Protein AF-A0A1A8DJJ2-F1 (afdb_monomer_lite)

Foldseek 3Di:
DCDPDPLLVVLVVLVVLLVVLVVLLVVVVVLQVQLVVLLVVLVVVVVVCVPPDDDDPVSVVSVVSVDDDDLVSLLVNLQSLVSNLVSLVSCQVVDVVVHSVVVNVVSVVSVVVSQVVVVHCPSSVVRDDDPDDDD

Organism: Nothobranchius kadleci (NCBI:txid1051664)

Radius of gyration: 20.2 Å; chains: 1; bounding box: 40×31×72 Å

InterPro domains:
  IPR039801 Epidermal growth factor receptor kinase substrate 8-like [PTHR12287] (9-134)
  IPR055093 EPS8, spectrin-like domain [PF22975] (13-134)

Sequence (135 aa):
NGGPDISFLRAEREVAILNHCFDDIEGFMAKLQETANATMTLNQRKKKKKKSKKQSAEDDLLAEKARPPPEEEFVDIFQKFKYCFCLLARLKSAITSPSSEELVHHVFKALDIMVKTTSGPALAASVSSPAMTNS

Structure (mmCIF, N/CA/C/O backbone):
data_AF-A0A1A8DJJ2-F1
#
_entry.id   AF-A0A1A8DJJ2-F1
#
loop_
_atom_site.group_PDB
_atom_site.id
_atom_site.type_symbol
_atom_site.label_atom_id
_atom_site.label_alt_id
_atom_site.label_comp_id
_atom_site.label_asym_id
_atom_site.label_entity_id
_atom_site.label_seq_id
_atom_site.pdbx_PDB_ins_code
_atom_site.Cartn_x
_atom_site.Cartn_y
_atom_site.Cartn_z
_atom_site.occupancy
_atom_site.B_iso_or_equiv
_atom_site.auth_seq_id
_atom_site.auth_comp_id
_atom_site.auth_asym_id
_atom_site.auth_atom_id
_atom_site.pdbx_PDB_model_num
ATOM 1 N N . ASN A 1 1 ? 21.974 12.902 -33.378 1.00 42.91 1 ASN A N 1
ATOM 2 C CA . ASN A 1 1 ? 20.579 12.494 -33.102 1.00 42.91 1 ASN A CA 1
ATOM 3 C C . ASN A 1 1 ? 20.546 11.566 -31.903 1.00 42.91 1 ASN A C 1
ATOM 5 O O . ASN A 1 1 ? 20.584 10.360 -32.080 1.00 42.91 1 ASN A O 1
ATOM 9 N N . GLY A 1 2 ? 20.564 12.129 -30.696 1.00 56.00 2 GLY A N 1
ATOM 10 C CA . GLY A 1 2 ? 20.553 11.381 -29.435 1.00 56.00 2 GLY A CA 1
ATOM 11 C C . GLY A 1 2 ? 19.383 11.845 -28.583 1.00 56.00 2 GLY A C 1
ATOM 12 O O . GLY A 1 2 ? 19.584 12.551 -27.603 1.00 56.00 2 GLY A O 1
ATOM 13 N N . GLY A 1 3 ? 18.160 11.540 -29.023 1.00 59.59 3 GLY A N 1
ATOM 14 C CA . GLY A 1 3 ? 17.003 11.661 -28.138 1.00 59.59 3 GLY A CA 1
ATOM 15 C C . GLY A 1 3 ? 17.132 10.637 -27.005 1.00 59.59 3 GLY A C 1
ATOM 16 O O . GLY A 1 3 ? 17.751 9.592 -27.228 1.00 59.59 3 GLY A O 1
ATOM 17 N N . PRO A 1 4 ? 16.600 10.917 -25.805 1.00 62.88 4 PRO A N 1
ATOM 18 C CA . PRO A 1 4 ? 16.592 9.935 -24.729 1.00 62.88 4 PRO A CA 1
ATOM 19 C C . PRO A 1 4 ? 15.923 8.645 -25.218 1.00 62.88 4 PRO A C 1
ATOM 21 O O . PRO A 1 4 ? 14.891 8.690 -25.894 1.00 62.88 4 PRO A O 1
ATOM 24 N N . ASP A 1 5 ? 16.541 7.504 -24.910 1.00 80.56 5 ASP A N 1
ATOM 25 C CA . ASP A 1 5 ? 15.982 6.189 -25.213 1.00 80.56 5 ASP A CA 1
ATOM 26 C C . ASP A 1 5 ? 14.567 6.123 -24.617 1.00 80.56 5 ASP A C 1
ATOM 28 O O . ASP A 1 5 ? 14.366 6.387 -23.431 1.00 80.56 5 ASP A O 1
ATOM 32 N N . ILE A 1 6 ? 13.568 5.800 -25.439 1.00 80.50 6 ILE A N 1
ATOM 33 C CA . ILE A 1 6 ? 12.165 5.687 -25.013 1.00 80.50 6 ILE A CA 1
ATOM 34 C C . ILE A 1 6 ? 12.033 4.735 -23.812 1.00 80.50 6 ILE A C 1
ATOM 36 O O . ILE A 1 6 ? 11.182 4.937 -22.945 1.00 80.50 6 ILE A O 1
ATOM 40 N N . SER A 1 7 ? 12.910 3.732 -23.727 1.00 81.75 7 SER A N 1
ATOM 41 C CA . SER A 1 7 ? 12.999 2.793 -22.608 1.00 81.75 7 SER A CA 1
ATOM 42 C C . SER A 1 7 ? 13.436 3.477 -21.311 1.00 81.75 7 SER A C 1
ATOM 44 O O . SER A 1 7 ? 12.888 3.181 -20.251 1.00 81.75 7 SER A O 1
ATOM 46 N N . PHE A 1 8 ? 14.370 4.427 -21.396 1.00 84.19 8 PHE A N 1
ATOM 47 C CA . PHE A 1 8 ? 14.837 5.220 -20.260 1.00 84.19 8 PHE A CA 1
ATOM 48 C C . PHE A 1 8 ? 13.736 6.157 -19.750 1.00 84.19 8 PHE A C 1
ATOM 50 O O . PHE A 1 8 ? 13.399 6.107 -18.571 1.00 84.19 8 PHE A O 1
ATOM 57 N N . LEU A 1 9 ? 13.075 6.904 -20.644 1.00 88.06 9 LEU A N 1
ATOM 58 C CA . LEU A 1 9 ? 11.946 7.772 -20.268 1.00 88.06 9 LEU A CA 1
ATOM 59 C C . LEU A 1 9 ? 10.787 6.987 -19.636 1.00 88.06 9 LEU A C 1
ATOM 61 O O . LEU A 1 9 ? 10.086 7.475 -18.746 1.00 88.06 9 LEU A O 1
ATOM 65 N N . ARG A 1 10 ? 10.557 5.758 -20.111 1.00 91.25 10 ARG A N 1
ATOM 66 C CA . ARG A 1 10 ? 9.569 4.852 -19.527 1.00 91.25 10 ARG A CA 1
ATOM 67 C C . ARG A 1 10 ? 9.983 4.421 -18.120 1.00 91.25 10 ARG A C 1
ATOM 69 O O . ARG A 1 10 ? 9.146 4.488 -17.225 1.00 91.25 10 ARG A O 1
ATOM 76 N N . ALA A 1 11 ? 11.239 4.025 -17.923 1.00 93.56 11 ALA A N 1
ATOM 77 C CA . ALA A 1 11 ? 11.753 3.641 -16.613 1.00 93.56 11 ALA A CA 1
ATOM 78 C C . ALA A 1 11 ? 11.674 4.802 -15.607 1.00 93.56 11 ALA A C 1
ATOM 80 O O . ALA A 1 11 ? 11.175 4.603 -14.504 1.00 93.56 11 ALA A O 1
ATOM 81 N N . GLU A 1 12 ? 12.055 6.022 -15.997 1.00 94.50 12 GLU A N 1
ATOM 82 C CA . GLU A 1 12 ? 11.931 7.213 -15.140 1.00 94.50 12 GLU A CA 1
ATOM 83 C C . GLU A 1 12 ? 10.482 7.458 -14.700 1.00 94.50 12 GLU A C 1
ATOM 85 O O . GLU A 1 12 ? 10.211 7.690 -13.520 1.00 94.50 12 GLU A O 1
ATOM 90 N N . ARG A 1 13 ? 9.524 7.340 -15.629 1.00 95.50 13 ARG A N 1
ATOM 91 C CA . ARG A 1 13 ? 8.096 7.453 -15.306 1.00 95.50 13 ARG A CA 1
ATOM 92 C C . ARG A 1 13 ? 7.652 6.375 -14.320 1.00 95.50 13 ARG A C 1
ATOM 94 O O . ARG A 1 13 ? 6.907 6.664 -13.391 1.00 95.50 13 ARG A O 1
ATOM 101 N N . GLU A 1 14 ? 8.067 5.133 -14.533 1.00 95.88 14 GLU A N 1
ATOM 102 C CA . GLU A 1 14 ? 7.717 4.021 -13.648 1.00 95.88 14 GLU A CA 1
ATOM 103 C C . GLU A 1 14 ? 8.304 4.182 -12.247 1.00 95.88 14 GLU A C 1
ATOM 105 O O . GLU A 1 14 ? 7.616 3.874 -11.277 1.00 95.88 14 GLU A O 1
ATOM 110 N N . VAL A 1 15 ? 9.523 4.714 -12.129 1.00 96.56 15 VAL A N 1
ATOM 111 C CA . VAL A 1 15 ? 10.132 5.064 -10.839 1.00 96.56 15 VAL A CA 1
ATOM 112 C C . VAL A 1 15 ? 9.317 6.146 -10.133 1.00 96.56 15 VAL A C 1
ATOM 114 O O . VAL A 1 15 ? 9.023 6.005 -8.949 1.00 96.56 15 VAL A O 1
ATOM 117 N N . ALA A 1 16 ? 8.891 7.192 -10.847 1.00 96.88 16 ALA A N 1
ATOM 118 C CA . ALA A 1 16 ? 8.055 8.241 -10.263 1.00 96.88 16 ALA A CA 1
ATOM 119 C C . ALA A 1 16 ? 6.719 7.688 -9.734 1.00 96.88 16 ALA A C 1
ATOM 121 O O . ALA A 1 16 ? 6.297 8.026 -8.630 1.00 96.88 16 ALA A O 1
ATOM 122 N N . ILE A 1 17 ? 6.080 6.791 -10.491 1.00 97.00 17 ILE A N 1
ATOM 123 C CA . ILE A 1 17 ? 4.839 6.125 -10.073 1.00 97.00 17 ILE A CA 1
ATOM 124 C C . ILE A 1 17 ? 5.083 5.209 -8.866 1.00 97.00 17 ILE A C 1
ATOM 126 O O . ILE A 1 17 ? 4.273 5.195 -7.941 1.00 97.00 17 ILE A O 1
ATOM 130 N N . LEU A 1 18 ? 6.181 4.447 -8.867 1.00 97.12 18 LEU A N 1
ATOM 131 C CA . LEU A 1 18 ? 6.544 3.557 -7.766 1.00 97.12 18 LEU A CA 1
ATOM 132 C C . LEU A 1 18 ? 6.737 4.342 -6.464 1.00 97.12 18 LEU A C 1
ATOM 134 O O . LEU A 1 18 ? 6.174 3.958 -5.443 1.00 97.12 18 LEU A O 1
ATOM 138 N N . ASN A 1 19 ? 7.472 5.454 -6.518 1.00 97.31 19 ASN A N 1
ATOM 139 C CA . ASN A 1 19 ? 7.698 6.312 -5.356 1.00 97.31 19 ASN A CA 1
ATOM 140 C C . ASN A 1 19 ? 6.387 6.894 -4.824 1.00 97.31 19 ASN A C 1
ATOM 142 O O . ASN A 1 19 ? 6.141 6.823 -3.628 1.00 97.31 19 ASN A O 1
ATOM 146 N N . HIS A 1 20 ? 5.496 7.358 -5.704 1.00 98.12 20 HIS A N 1
ATOM 147 C CA . HIS A 1 20 ? 4.185 7.837 -5.271 1.00 98.12 20 HIS A CA 1
ATOM 148 C C . HIS A 1 20 ? 3.353 6.734 -4.590 1.00 98.12 20 HIS A C 1
ATOM 150 O O . HIS A 1 20 ? 2.701 6.984 -3.581 1.00 98.12 20 HIS A O 1
ATOM 156 N N . CYS A 1 21 ? 3.419 5.492 -5.085 1.00 97.75 21 CYS A N 1
ATOM 157 C CA . CYS A 1 21 ? 2.767 4.366 -4.413 1.00 97.75 21 CYS A CA 1
ATOM 158 C C . CYS A 1 21 ? 3.374 4.091 -3.027 1.00 97.75 21 CYS A C 1
ATOM 160 O O . CYS A 1 21 ? 2.641 3.700 -2.121 1.00 97.75 21 CYS A O 1
ATOM 162 N N . PHE A 1 22 ? 4.688 4.271 -2.851 1.00 98.06 22 PHE A N 1
ATOM 163 C CA . PHE A 1 22 ? 5.322 4.173 -1.534 1.00 98.06 22 PHE A CA 1
ATOM 164 C C . PHE A 1 22 ? 4.852 5.283 -0.597 1.00 98.06 22 PHE A C 1
ATOM 166 O O . PHE A 1 22 ? 4.459 4.966 0.522 1.00 98.06 22 PHE A O 1
ATOM 173 N N . ASP A 1 23 ? 4.790 6.529 -1.067 1.00 98.38 23 ASP A N 1
ATOM 174 C CA . ASP A 1 23 ? 4.286 7.658 -0.278 1.00 98.38 23 ASP A CA 1
ATOM 175 C C . ASP A 1 23 ? 2.842 7.414 0.199 1.00 98.38 23 ASP A C 1
ATOM 177 O O . ASP A 1 23 ? 2.528 7.622 1.373 1.00 98.38 23 ASP A O 1
ATOM 181 N N . ASP A 1 24 ? 1.969 6.906 -0.681 1.00 98.00 24 ASP A N 1
ATOM 182 C CA . ASP A 1 24 ? 0.582 6.560 -0.342 1.00 98.00 24 ASP A CA 1
ATOM 183 C C . ASP A 1 24 ? 0.513 5.458 0.733 1.00 98.00 24 ASP A C 1
ATOM 185 O O . ASP A 1 24 ? -0.244 5.563 1.705 1.00 98.00 24 ASP A O 1
ATOM 189 N N . ILE A 1 25 ? 1.317 4.397 0.580 1.00 97.81 25 ILE A N 1
ATOM 190 C CA . ILE A 1 25 ? 1.397 3.287 1.542 1.00 97.81 25 ILE A CA 1
ATOM 191 C C . ILE A 1 25 ? 1.893 3.791 2.901 1.00 97.81 25 ILE A C 1
ATOM 193 O O . ILE A 1 25 ? 1.269 3.509 3.927 1.00 97.81 25 ILE A O 1
ATOM 197 N N . GLU A 1 26 ? 2.993 4.542 2.926 1.00 97.56 26 GLU A N 1
ATOM 198 C CA . GLU A 1 26 ? 3.580 5.077 4.156 1.00 97.56 26 GLU A CA 1
ATOM 199 C C . GLU A 1 26 ? 2.629 6.051 4.856 1.00 97.56 26 GLU A C 1
ATOM 201 O O . GLU A 1 26 ? 2.423 5.950 6.070 1.00 97.56 26 GLU A O 1
ATOM 206 N N . GLY A 1 27 ? 1.980 6.938 4.096 1.00 97.38 27 GLY A N 1
ATOM 207 C CA . GLY A 1 27 ? 0.988 7.876 4.612 1.00 97.38 27 GLY A CA 1
ATOM 208 C C . GLY A 1 27 ? -0.200 7.168 5.262 1.00 97.38 27 GLY A C 1
ATOM 209 O O . GLY A 1 27 ? -0.608 7.516 6.376 1.00 97.38 27 GLY A O 1
ATOM 210 N N . PHE A 1 28 ? -0.723 6.119 4.623 1.00 97.50 28 PHE A N 1
ATOM 211 C CA . PHE A 1 28 ? -1.810 5.332 5.200 1.00 97.50 28 PHE A CA 1
ATOM 212 C C . PHE A 1 28 ? -1.376 4.565 6.455 1.00 97.50 28 PHE A C 1
ATOM 214 O O . PHE A 1 28 ? -2.095 4.547 7.458 1.00 97.50 28 PHE A O 1
ATOM 221 N N . MET A 1 29 ? -0.181 3.971 6.452 1.00 96.06 29 MET A N 1
ATOM 222 C CA . MET A 1 29 ? 0.353 3.283 7.631 1.00 96.06 29 MET A CA 1
ATOM 223 C C . MET A 1 29 ? 0.571 4.240 8.812 1.00 96.06 29 MET A C 1
ATOM 225 O O . MET A 1 29 ? 0.263 3.889 9.954 1.00 96.06 29 MET A O 1
ATOM 229 N N . ALA A 1 30 ? 1.033 5.466 8.556 1.00 96.25 30 ALA A N 1
ATOM 230 C CA . ALA A 1 30 ? 1.153 6.498 9.582 1.00 96.25 30 ALA A CA 1
ATOM 231 C C . ALA A 1 30 ? -0.219 6.871 10.173 1.00 96.25 30 ALA A C 1
ATOM 233 O O . ALA A 1 30 ? -0.370 6.923 11.398 1.00 96.25 30 ALA A O 1
ATOM 234 N N . LYS A 1 31 ? -1.240 7.042 9.321 1.00 95.38 31 LYS A N 1
ATOM 235 C CA . LYS A 1 31 ? -2.631 7.280 9.743 1.00 95.38 31 LYS A CA 1
ATOM 236 C C . LYS A 1 31 ? -3.157 6.144 10.626 1.00 95.38 31 LYS A C 1
ATOM 238 O O . LYS A 1 31 ? 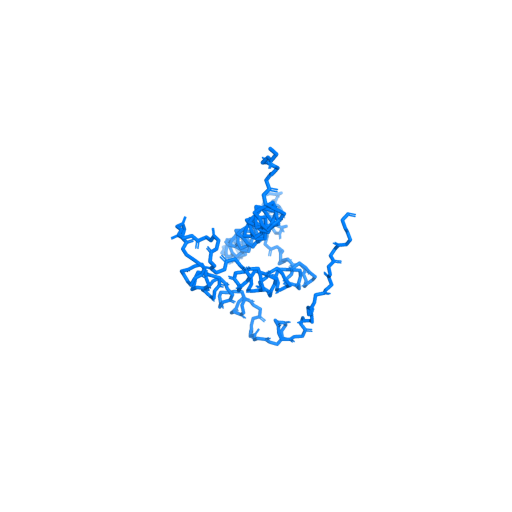-3.720 6.409 11.687 1.00 95.38 31 LYS A O 1
ATOM 243 N N . LEU A 1 32 ? -2.919 4.883 10.253 1.00 95.25 32 LEU A N 1
ATOM 244 C CA . LEU A 1 32 ? -3.300 3.724 11.071 1.00 95.25 32 LEU A CA 1
ATOM 245 C C . LEU A 1 32 ? -2.655 3.748 12.458 1.00 95.25 32 LEU A C 1
ATOM 247 O O . LEU A 1 32 ? -3.322 3.475 13.461 1.00 95.25 32 LEU A O 1
ATOM 251 N N . GLN A 1 33 ? -1.368 4.090 12.527 1.00 94.62 33 GLN A N 1
ATOM 252 C CA . GLN A 1 33 ? -0.657 4.187 13.795 1.00 94.62 33 GLN A CA 1
ATOM 253 C C . GLN A 1 33 ? -1.230 5.305 14.680 1.00 94.62 33 GLN A C 1
ATOM 255 O O . GLN A 1 33 ? -1.393 5.104 15.889 1.00 94.62 33 GLN A O 1
ATOM 260 N N . GLU A 1 34 ? -1.584 6.459 14.102 1.00 94.69 34 GLU A N 1
ATOM 261 C CA . GLU A 1 34 ? -2.260 7.540 14.831 1.00 94.69 34 GLU A CA 1
ATOM 262 C C . GLU A 1 34 ? -3.617 7.075 15.378 1.00 94.69 34 GLU A C 1
ATOM 264 O O . GLU A 1 34 ? -3.895 7.248 16.570 1.00 94.69 34 GLU A O 1
ATOM 269 N N . THR A 1 35 ? -4.427 6.407 14.554 1.00 94.19 35 THR A N 1
ATOM 270 C CA . THR A 1 35 ? -5.729 5.866 14.961 1.00 94.19 35 THR A CA 1
ATOM 271 C C . THR A 1 35 ? -5.613 4.840 16.089 1.00 94.19 35 THR A C 1
ATOM 273 O O . THR A 1 35 ? -6.387 4.882 17.056 1.00 94.19 35 THR A O 1
ATOM 276 N N . ALA A 1 36 ? -4.627 3.942 16.028 1.00 92.69 36 ALA A N 1
ATOM 277 C CA . ALA A 1 36 ? -4.370 2.965 17.084 1.00 92.69 36 ALA A CA 1
ATOM 278 C C . ALA A 1 36 ? -3.997 3.652 18.412 1.00 92.69 36 ALA A C 1
ATOM 280 O O . ALA A 1 36 ? -4.550 3.327 19.471 1.00 92.69 36 ALA A O 1
ATOM 281 N N . ASN A 1 37 ? -3.124 4.661 18.355 1.00 93.44 37 ASN A N 1
ATOM 282 C CA . ASN A 1 37 ? -2.702 5.439 19.522 1.00 93.44 37 ASN A CA 1
ATOM 283 C C . ASN A 1 37 ? -3.864 6.245 20.133 1.00 93.44 37 ASN A C 1
ATOM 285 O O . ASN A 1 37 ? -4.025 6.287 21.362 1.00 93.44 37 ASN A O 1
ATOM 289 N N . ALA A 1 38 ? -4.711 6.845 19.290 1.00 93.12 38 ALA A N 1
ATOM 290 C CA . ALA A 1 38 ? -5.912 7.558 19.716 1.00 93.12 38 ALA A CA 1
ATOM 291 C C . ALA A 1 38 ? -6.905 6.606 20.403 1.00 93.12 38 ALA A C 1
ATOM 293 O O . ALA A 1 38 ? -7.381 6.889 21.507 1.00 93.12 38 ALA A O 1
ATOM 294 N N . THR A 1 39 ? -7.134 5.425 19.823 1.00 90.12 39 THR A N 1
ATOM 295 C CA . THR A 1 39 ? -8.001 4.381 20.393 1.00 90.12 39 THR A CA 1
ATOM 296 C C . THR A 1 39 ? -7.507 3.916 21.765 1.00 90.12 39 THR A C 1
ATOM 298 O O . THR A 1 39 ? -8.289 3.816 22.718 1.00 90.12 39 THR A O 1
ATOM 301 N N . MET A 1 40 ? -6.200 3.675 21.910 1.00 91.88 40 MET A N 1
ATOM 302 C CA . MET A 1 40 ? -5.599 3.281 23.186 1.00 91.88 40 MET A CA 1
ATOM 303 C C . MET A 1 40 ? -5.777 4.375 24.249 1.00 91.88 40 MET A C 1
ATOM 305 O O . MET A 1 40 ? -6.218 4.085 25.366 1.00 91.88 40 MET A O 1
ATOM 309 N N . THR A 1 41 ? -5.502 5.633 23.893 1.00 91.44 41 THR A N 1
ATOM 310 C CA . THR A 1 41 ? -5.668 6.796 24.781 1.00 91.44 41 THR A CA 1
ATOM 311 C C . THR A 1 41 ? -7.114 6.963 25.241 1.00 91.44 41 THR A C 1
ATOM 313 O O . THR A 1 41 ? -7.376 7.110 26.440 1.00 91.44 41 THR A O 1
ATOM 316 N N . LEU A 1 42 ? -8.075 6.881 24.319 1.00 87.94 42 LEU A N 1
ATOM 317 C CA . LEU A 1 42 ? -9.498 6.960 24.647 1.00 87.94 42 LEU A CA 1
ATOM 318 C C . LEU A 1 42 ? -9.937 5.851 25.595 1.00 87.94 42 LEU A C 1
ATOM 320 O O . LEU A 1 42 ? -10.647 6.113 26.566 1.00 87.94 42 LEU A O 1
ATOM 324 N N . ASN A 1 43 ? -9.498 4.616 25.353 1.00 87.19 43 ASN A N 1
ATOM 325 C CA . ASN A 1 43 ? -9.836 3.484 26.210 1.00 87.19 43 ASN A CA 1
ATOM 326 C C . ASN A 1 43 ? -9.277 3.660 27.630 1.00 87.19 43 ASN A C 1
ATOM 328 O O . ASN A 1 43 ? -9.957 3.339 28.609 1.00 87.19 43 ASN A O 1
ATOM 332 N N . GLN A 1 44 ? -8.078 4.231 27.773 1.00 87.31 44 GLN A N 1
ATOM 333 C CA . GLN A 1 44 ? -7.521 4.585 29.080 1.00 87.31 44 GLN A CA 1
ATOM 334 C C . GLN A 1 44 ? -8.323 5.698 29.773 1.00 87.31 44 GLN A C 1
ATOM 336 O O . GLN A 1 44 ? -8.630 5.581 30.965 1.00 87.31 44 GLN A O 1
ATOM 341 N N . ARG A 1 45 ? -8.711 6.754 29.044 1.00 84.00 45 ARG A N 1
ATOM 342 C CA . ARG A 1 45 ? -9.536 7.853 29.581 1.00 84.00 45 ARG A CA 1
ATOM 343 C C . ARG A 1 45 ? -10.919 7.368 30.015 1.00 84.00 45 ARG A C 1
ATOM 345 O O . ARG A 1 45 ? -11.343 7.685 31.126 1.00 84.00 45 ARG A O 1
ATOM 352 N N . LYS A 1 46 ? -11.582 6.525 29.215 1.00 81.31 46 LYS A N 1
ATOM 353 C CA . LYS A 1 46 ? -12.875 5.898 29.555 1.00 81.31 46 LYS A CA 1
ATOM 354 C C . LYS A 1 46 ? -12.790 5.061 30.835 1.00 81.31 46 LYS A C 1
ATOM 356 O O . LYS A 1 46 ? -13.678 5.152 31.682 1.00 81.31 46 LYS A O 1
ATOM 361 N N . LYS A 1 47 ? -11.703 4.302 31.034 1.00 80.81 47 LYS A N 1
ATOM 362 C CA . LYS A 1 47 ? -11.468 3.550 32.284 1.00 80.81 47 LYS A CA 1
ATOM 363 C C . LYS A 1 47 ? -11.314 4.474 33.500 1.00 80.81 47 LYS A C 1
ATOM 365 O O . LYS A 1 47 ? -11.890 4.185 34.546 1.00 80.81 47 LYS A O 1
ATOM 370 N N . LYS A 1 48 ? -10.602 5.601 33.365 1.00 75.69 48 LYS A N 1
ATOM 371 C CA . LYS A 1 48 ? -10.418 6.596 34.443 1.00 75.69 48 LYS A CA 1
ATOM 372 C C . LYS A 1 48 ? -11.692 7.410 34.741 1.00 75.69 48 LYS A C 1
ATOM 374 O O . LYS A 1 48 ? -11.950 7.733 35.899 1.00 75.69 48 LYS A O 1
ATOM 379 N N . LYS A 1 49 ? -12.528 7.694 33.731 1.00 65.25 49 LYS A N 1
ATOM 380 C CA . LYS A 1 49 ? -13.779 8.473 33.861 1.00 65.25 49 LYS A CA 1
ATOM 381 C C . LYS A 1 49 ? -14.952 7.745 34.521 1.00 65.25 49 LYS A C 1
ATOM 383 O O . LYS A 1 49 ? -15.923 8.409 34.867 1.00 65.25 49 LYS A O 1
ATOM 388 N N . LYS A 1 50 ? -14.855 6.447 34.849 1.00 59.41 50 LYS A N 1
ATOM 389 C CA . LYS A 1 50 ? -15.840 5.783 35.738 1.00 59.41 50 LYS A CA 1
ATOM 390 C C . LYS A 1 50 ? -16.014 6.485 37.108 1.00 59.41 50 LYS A C 1
ATOM 392 O O . LYS A 1 50 ? -16.945 6.151 37.829 1.00 59.41 50 LYS A O 1
ATOM 397 N N . LYS A 1 51 ? -15.167 7.474 37.445 1.00 56.59 51 LYS A N 1
ATOM 398 C CA . LYS A 1 51 ? -15.231 8.327 38.646 1.00 56.59 51 LYS A CA 1
ATOM 399 C C . LYS A 1 51 ? -15.734 9.778 38.431 1.00 56.59 51 LYS A C 1
ATOM 401 O O . LYS A 1 51 ? -15.927 10.465 39.425 1.00 56.59 51 LYS A O 1
ATOM 406 N N . SER A 1 52 ? -15.930 10.279 37.200 1.00 57.38 52 SER A N 1
ATOM 407 C CA . SER A 1 52 ? -16.350 11.680 36.937 1.00 57.38 52 SER A CA 1
ATOM 408 C C . SER A 1 52 ? -17.057 11.846 35.577 1.00 57.38 52 SER A C 1
ATOM 410 O O . SER A 1 52 ? -16.572 11.364 34.555 1.00 57.38 52 SER A O 1
ATOM 412 N N . LYS A 1 53 ? -18.213 12.531 35.559 1.00 55.97 53 LYS A N 1
ATOM 413 C CA . LYS A 1 53 ? -19.257 12.452 34.509 1.00 55.97 53 LYS A CA 1
ATOM 414 C C . LYS A 1 53 ? -19.215 13.549 33.423 1.00 55.97 53 LYS A C 1
ATOM 416 O O . LYS A 1 53 ? -20.246 13.829 32.824 1.00 55.97 53 LYS A O 1
ATOM 421 N N . LYS A 1 54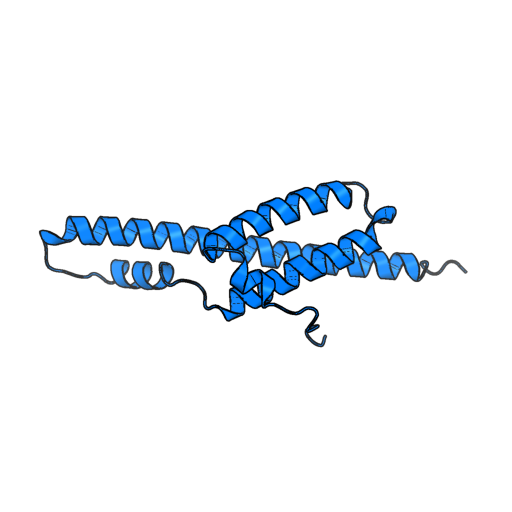 ? -18.080 14.201 33.144 1.00 63.53 54 LYS A N 1
ATOM 422 C CA . LYS A 1 54 ? -18.024 15.252 32.098 1.00 63.53 54 LYS A CA 1
ATOM 423 C C . LYS A 1 54 ? -17.205 14.819 30.881 1.00 63.53 54 LYS A C 1
ATOM 425 O O . LYS A 1 54 ? -16.004 14.593 31.004 1.00 63.53 54 LYS A O 1
ATOM 430 N N . GLN A 1 55 ? -17.851 14.694 29.721 1.00 68.12 55 GLN A N 1
ATOM 431 C CA . GLN A 1 55 ? -17.207 14.580 28.405 1.00 68.12 55 GLN A CA 1
ATOM 432 C C . GLN A 1 55 ? -16.770 15.983 27.953 1.00 68.12 55 GLN A C 1
ATOM 434 O O . GLN A 1 55 ? -17.485 16.952 28.205 1.00 68.12 55 GLN A O 1
ATOM 439 N N . SER A 1 56 ? -15.561 16.104 27.411 1.00 77.94 56 SER A N 1
ATOM 440 C CA . SER A 1 56 ? -14.954 17.378 27.001 1.00 77.94 56 SER A CA 1
ATOM 441 C C . SER A 1 56 ? -14.761 17.403 25.488 1.00 77.94 56 SER A C 1
ATOM 443 O O . SER A 1 56 ? -14.599 16.346 24.890 1.00 77.94 56 SER A O 1
ATOM 445 N N . ALA A 1 57 ? -14.688 18.594 24.886 1.00 80.31 57 ALA A N 1
ATOM 446 C CA . ALA A 1 57 ? -14.425 18.750 23.450 1.00 80.31 57 ALA A CA 1
ATOM 447 C C . ALA A 1 57 ? -13.133 18.034 22.995 1.00 80.31 57 ALA A C 1
ATOM 449 O O . ALA A 1 57 ? -13.070 17.481 21.904 1.00 80.31 57 ALA A O 1
ATOM 450 N N . GLU A 1 58 ? -12.118 17.964 23.863 1.00 79.88 58 GLU A N 1
ATOM 451 C CA . GLU A 1 58 ? -10.895 17.192 23.606 1.00 79.88 58 GLU A CA 1
ATOM 452 C C . GLU A 1 58 ? -11.135 15.683 23.451 1.00 79.88 58 GLU A C 1
ATOM 454 O O . GLU A 1 58 ? -10.412 15.021 22.711 1.00 79.88 58 GLU A O 1
ATOM 459 N N . ASP A 1 59 ? -12.121 15.119 24.155 1.00 79.94 59 ASP A N 1
ATOM 460 C CA . ASP A 1 59 ? -12.455 13.699 24.022 1.00 79.94 59 ASP A CA 1
ATOM 461 C C . ASP A 1 59 ? -13.186 13.415 22.708 1.00 79.94 59 ASP A C 1
ATOM 463 O O . ASP A 1 59 ? -13.029 12.322 22.169 1.00 79.94 59 ASP A O 1
ATOM 467 N N . ASP A 1 60 ? -13.935 14.385 22.182 1.00 82.88 60 ASP A N 1
ATOM 468 C CA . ASP A 1 60 ? -14.628 14.252 20.899 1.00 82.88 60 ASP A CA 1
ATOM 469 C C . ASP A 1 60 ? -13.629 14.304 19.731 1.00 82.88 60 ASP A C 1
ATOM 471 O O . ASP A 1 60 ? -13.666 13.438 18.858 1.00 82.88 60 ASP A O 1
ATOM 475 N N . LEU A 1 61 ? -12.644 15.213 19.774 1.00 86.31 61 LEU A N 1
ATOM 476 C CA . LEU A 1 61 ? -11.533 15.240 18.807 1.00 86.31 61 LEU A CA 1
ATOM 477 C C . LEU A 1 61 ? -10.693 13.953 18.852 1.00 86.31 61 LEU A C 1
ATOM 479 O O . LEU A 1 61 ? -10.270 13.428 17.823 1.00 86.31 61 LEU A O 1
ATOM 483 N N . LEU A 1 62 ? -10.445 13.417 20.052 1.00 84.88 62 LEU A N 1
ATOM 484 C CA . LEU A 1 62 ? -9.759 12.133 20.205 1.00 84.88 62 LEU A CA 1
ATOM 485 C C . LEU A 1 62 ? -10.600 10.973 19.655 1.00 84.88 62 LEU A C 1
ATOM 487 O O . LEU A 1 62 ? -10.035 10.070 19.040 1.00 84.88 62 LEU A O 1
ATOM 491 N N . ALA A 1 63 ? -11.922 10.991 19.864 1.00 86.62 63 ALA A N 1
ATOM 492 C CA . ALA A 1 63 ? -12.860 10.005 19.319 1.00 86.62 63 ALA A CA 1
ATOM 493 C C . ALA A 1 63 ? -12.867 9.994 17.792 1.00 86.62 63 ALA A C 1
ATOM 495 O O . ALA A 1 63 ? -12.864 8.915 17.201 1.00 86.62 63 ALA A O 1
ATOM 496 N N . GLU A 1 64 ? -12.801 11.165 17.167 1.00 87.12 64 GLU A N 1
ATOM 497 C CA . GLU A 1 64 ? -12.694 11.289 15.717 1.00 87.12 64 GLU A CA 1
ATOM 498 C C . GLU A 1 64 ? -11.393 10.668 15.187 1.00 87.12 64 GLU A C 1
ATOM 500 O O . GLU A 1 64 ? -11.431 9.853 14.266 1.00 87.12 64 GLU A O 1
ATOM 505 N N . LYS A 1 65 ? -10.252 10.949 15.833 1.00 86.38 65 LYS A N 1
ATOM 506 C CA . LYS A 1 65 ? -8.950 10.352 15.474 1.00 86.38 65 LYS A CA 1
ATOM 507 C C . LYS A 1 65 ? -8.888 8.841 15.675 1.00 86.38 65 LYS A C 1
ATOM 509 O O . LYS A 1 65 ? -8.173 8.147 14.958 1.00 86.38 65 LYS A O 1
ATOM 514 N N . ALA A 1 66 ? -9.623 8.322 16.655 1.00 90.50 66 ALA A N 1
ATOM 515 C CA . ALA A 1 66 ? -9.715 6.891 16.924 1.00 90.50 66 ALA A CA 1
ATOM 516 C C . ALA A 1 66 ? -10.639 6.144 15.951 1.00 90.50 66 ALA A C 1
ATOM 518 O O . ALA A 1 66 ? -10.751 4.920 16.041 1.00 90.50 66 ALA A O 1
ATOM 519 N N . ARG A 1 67 ? -11.318 6.847 15.036 1.00 90.44 67 ARG A N 1
ATOM 520 C CA . ARG A 1 67 ? -12.151 6.200 14.027 1.00 90.44 67 ARG A CA 1
ATOM 521 C C . ARG A 1 67 ? -11.257 5.417 13.053 1.00 90.44 67 ARG A C 1
ATOM 523 O O . ARG A 1 67 ? -10.345 6.012 12.480 1.00 90.44 67 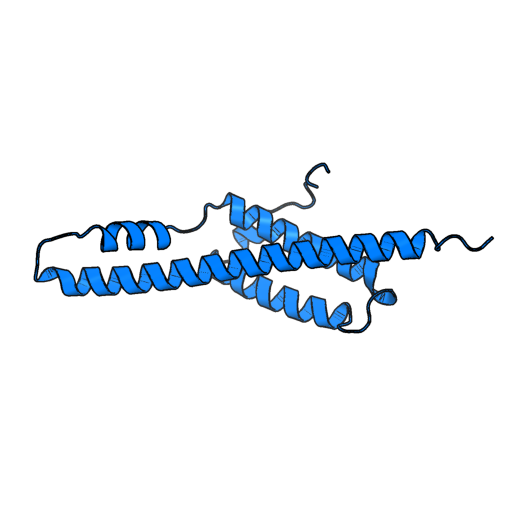ARG A O 1
ATOM 530 N N . PRO A 1 68 ? -11.506 4.111 12.842 1.00 89.56 68 PRO A N 1
ATOM 531 C CA . PRO A 1 68 ? -10.762 3.335 11.859 1.00 89.56 68 PRO A CA 1
ATOM 532 C C . PRO A 1 68 ? -10.977 3.902 10.449 1.00 89.56 68 PRO A C 1
ATOM 534 O O . PRO A 1 68 ? -12.073 4.405 10.162 1.00 89.56 68 PRO A O 1
ATOM 537 N N . PRO A 1 69 ? -9.972 3.808 9.561 1.00 93.62 69 PRO A N 1
ATOM 538 C CA . PRO A 1 69 ? -10.181 4.100 8.153 1.00 93.62 69 PRO A CA 1
ATOM 539 C C . PRO A 1 69 ? -11.291 3.207 7.566 1.00 93.62 69 PRO A C 1
ATOM 541 O O . PRO A 1 69 ? -11.479 2.076 8.026 1.00 93.62 69 PRO A O 1
ATOM 544 N N . PRO A 1 70 ? -12.052 3.702 6.581 1.00 93.50 70 PRO A N 1
ATOM 545 C CA . PRO A 1 70 ? -13.021 2.902 5.848 1.00 93.50 70 PRO A CA 1
ATOM 546 C C . PRO A 1 70 ? -12.320 1.806 5.032 1.00 93.50 70 PRO A C 1
ATOM 548 O O . PRO A 1 70 ? -11.166 1.952 4.637 1.00 93.50 70 PRO A O 1
ATOM 551 N N . GLU A 1 71 ? -13.041 0.719 4.754 1.00 92.12 71 GLU A N 1
ATOM 552 C CA . GLU A 1 71 ? -12.516 -0.448 4.029 1.00 92.12 71 GLU A CA 1
ATOM 553 C C . GLU A 1 71 ? -11.979 -0.103 2.631 1.00 92.12 71 GLU A C 1
ATOM 555 O O . GLU A 1 71 ? -10.967 -0.659 2.216 1.00 92.12 71 GLU A O 1
ATOM 560 N N . GLU A 1 72 ? -12.600 0.852 1.936 1.00 92.56 72 GLU A N 1
ATOM 561 C CA . GLU A 1 72 ? -12.170 1.324 0.612 1.00 92.56 72 GLU A CA 1
ATOM 562 C C . GLU A 1 72 ? -10.721 1.831 0.615 1.00 92.56 72 GLU A C 1
ATOM 564 O O . GLU A 1 72 ? -9.937 1.433 -0.239 1.00 92.56 72 GLU A O 1
ATOM 569 N N . GLU A 1 73 ? -10.314 2.586 1.644 1.00 94.50 73 GLU A N 1
ATOM 570 C CA . GLU A 1 73 ? -8.924 3.045 1.757 1.00 94.50 73 GLU A CA 1
ATOM 571 C C . GLU A 1 73 ? -7.951 1.860 1.919 1.00 94.50 73 GLU A C 1
ATOM 573 O O . GLU A 1 73 ? -6.850 1.875 1.375 1.00 94.50 73 GLU A O 1
ATOM 578 N N . PHE A 1 74 ? -8.343 0.788 2.619 1.00 94.81 74 PHE A N 1
ATOM 579 C CA . PHE A 1 74 ? -7.515 -0.423 2.692 1.00 94.81 74 PHE A CA 1
ATOM 580 C C . PHE A 1 74 ? -7.411 -1.117 1.333 1.00 94.81 74 PHE A C 1
ATOM 582 O O . PHE A 1 74 ? -6.331 -1.589 0.969 1.00 94.81 74 PHE A O 1
ATOM 589 N N . VAL A 1 75 ? -8.521 -1.195 0.594 1.00 94.12 75 VAL A N 1
ATOM 590 C CA . VAL A 1 75 ? -8.557 -1.783 -0.749 1.00 94.12 75 VAL A CA 1
ATOM 591 C C . VAL A 1 75 ? -7.614 -1.031 -1.682 1.00 94.12 75 VAL A C 1
ATOM 593 O O . VAL A 1 75 ? -6.783 -1.674 -2.329 1.00 94.12 75 VAL A O 1
ATOM 596 N N . ASP A 1 76 ? -7.673 0.300 -1.691 1.00 94.00 76 ASP A N 1
ATOM 597 C CA . ASP A 1 76 ? -6.794 1.150 -2.497 1.00 94.00 76 ASP A CA 1
ATOM 598 C C . ASP A 1 76 ? -5.321 0.871 -2.190 1.00 94.00 76 ASP A C 1
ATOM 600 O O . ASP A 1 76 ? -4.513 0.628 -3.090 1.00 94.00 76 ASP A O 1
ATOM 604 N N . ILE A 1 77 ? -4.967 0.794 -0.907 1.00 96.75 77 ILE A N 1
ATOM 605 C CA . ILE A 1 77 ? -3.596 0.508 -0.483 1.00 96.75 77 ILE A CA 1
ATOM 606 C C . ILE A 1 77 ? -3.154 -0.904 -0.887 1.00 96.75 77 ILE A C 1
ATOM 608 O O . ILE A 1 77 ? -2.039 -1.082 -1.384 1.00 96.75 77 ILE A O 1
ATOM 612 N N . PHE A 1 78 ? -4.012 -1.922 -0.779 1.00 96.00 78 PHE A N 1
ATOM 613 C CA . PHE A 1 78 ? -3.699 -3.262 -1.293 1.00 96.00 78 PHE A CA 1
ATOM 614 C C . PHE A 1 78 ? -3.516 -3.285 -2.818 1.00 96.00 78 PHE A C 1
ATOM 616 O O . PHE A 1 78 ? -2.674 -4.039 -3.321 1.00 96.00 78 PHE A O 1
ATOM 623 N N . GLN A 1 79 ? -4.242 -2.452 -3.569 1.00 95.12 79 GLN A N 1
ATOM 624 C CA . GLN A 1 79 ? -3.998 -2.283 -5.003 1.00 95.12 79 GLN A CA 1
ATOM 625 C C . GLN A 1 79 ? -2.623 -1.654 -5.263 1.00 95.12 79 GLN A C 1
ATOM 627 O O . GLN A 1 79 ? -1.902 -2.151 -6.135 1.00 95.12 79 GLN A O 1
ATOM 632 N N . LYS A 1 80 ? -2.219 -0.636 -4.483 1.00 96.44 80 LYS A N 1
ATOM 633 C CA . LYS A 1 80 ? -0.871 -0.040 -4.565 1.00 96.44 80 LYS A CA 1
ATOM 634 C C . LYS A 1 80 ? 0.218 -1.071 -4.289 1.00 96.44 80 LYS A C 1
ATOM 636 O O . LYS A 1 80 ? 1.148 -1.168 -5.081 1.00 96.44 80 LYS A O 1
ATOM 641 N N . PHE A 1 81 ? 0.068 -1.921 -3.268 1.00 96.50 81 PHE A N 1
ATOM 642 C CA . PHE A 1 81 ? 1.002 -3.028 -3.012 1.00 96.50 81 PHE A CA 1
ATOM 643 C C . PHE A 1 81 ? 1.189 -3.930 -4.238 1.00 96.50 81 PHE A C 1
ATOM 645 O O . PHE A 1 81 ? 2.320 -4.198 -4.647 1.00 96.50 81 PHE A O 1
ATOM 652 N N . LYS A 1 82 ? 0.088 -4.373 -4.862 1.00 94.75 82 LYS A N 1
ATOM 653 C CA . LYS A 1 82 ? 0.146 -5.200 -6.080 1.00 94.75 82 LYS A CA 1
ATOM 654 C C . LYS A 1 82 ? 0.860 -4.477 -7.216 1.00 94.75 82 LYS A C 1
ATOM 656 O O . LYS A 1 82 ? 1.692 -5.077 -7.895 1.00 94.75 82 LYS A O 1
ATOM 661 N N . TYR A 1 83 ? 0.566 -3.194 -7.396 1.00 95.12 83 TYR A N 1
ATOM 662 C CA . TYR A 1 83 ? 1.173 -2.411 -8.458 1.00 95.12 83 TYR A CA 1
ATOM 663 C C . TYR A 1 83 ? 2.671 -2.174 -8.232 1.00 95.12 83 TYR A C 1
ATOM 665 O O . TYR A 1 83 ? 3.448 -2.336 -9.174 1.00 95.12 83 TYR A O 1
ATOM 673 N N . CYS A 1 84 ? 3.099 -1.925 -6.989 1.00 96.75 84 CYS A N 1
ATOM 674 C CA . CYS A 1 84 ? 4.512 -1.861 -6.617 1.00 96.75 84 CYS A CA 1
ATOM 675 C C . CYS A 1 84 ? 5.259 -3.127 -7.046 1.00 96.75 84 CYS A C 1
ATOM 677 O O . CYS A 1 84 ? 6.307 -3.022 -7.673 1.00 96.75 84 CYS A O 1
ATOM 679 N N . PHE A 1 85 ? 4.716 -4.326 -6.799 1.00 95.94 85 PHE A N 1
ATOM 680 C CA . PHE A 1 85 ? 5.363 -5.569 -7.241 1.00 95.94 85 PHE A CA 1
ATOM 681 C C . PHE A 1 85 ? 5.482 -5.669 -8.770 1.00 95.94 85 PHE A C 1
ATOM 683 O O . PHE A 1 85 ? 6.522 -6.093 -9.276 1.00 95.94 85 PHE A O 1
ATOM 690 N N . CYS A 1 86 ? 4.459 -5.240 -9.518 1.00 95.50 86 CYS A N 1
ATOM 691 C CA . CYS A 1 86 ? 4.521 -5.190 -10.981 1.00 95.50 86 CYS A CA 1
ATOM 692 C C . CYS A 1 86 ? 5.589 -4.206 -11.487 1.00 95.50 86 CYS A C 1
ATOM 694 O O . CYS A 1 86 ? 6.326 -4.530 -12.420 1.00 95.50 86 CYS A O 1
ATOM 696 N N . LEU A 1 87 ? 5.679 -3.019 -10.882 1.00 95.81 87 LEU A N 1
ATOM 697 C CA . LEU A 1 87 ? 6.669 -2.000 -11.236 1.00 95.81 87 LEU A CA 1
ATOM 698 C C . LEU A 1 87 ? 8.087 -2.452 -10.879 1.00 95.81 87 LEU A C 1
ATOM 700 O O . LEU A 1 87 ? 8.976 -2.363 -11.717 1.00 95.81 87 LEU A O 1
ATOM 704 N N . LEU A 1 88 ? 8.296 -3.022 -9.691 1.00 96.56 88 LEU A N 1
ATOM 705 C CA . LEU A 1 88 ? 9.593 -3.549 -9.253 1.00 96.56 88 LEU A CA 1
ATOM 706 C C . LEU A 1 88 ? 10.096 -4.677 -10.163 1.00 96.56 88 LEU A C 1
ATOM 708 O O . LEU A 1 88 ? 11.283 -4.741 -10.472 1.00 96.56 88 LEU A O 1
ATOM 712 N N . ALA A 1 89 ? 9.205 -5.537 -10.666 1.00 95.44 89 ALA A N 1
ATOM 713 C CA . ALA A 1 89 ? 9.585 -6.547 -11.651 1.00 95.44 89 ALA A CA 1
ATOM 714 C C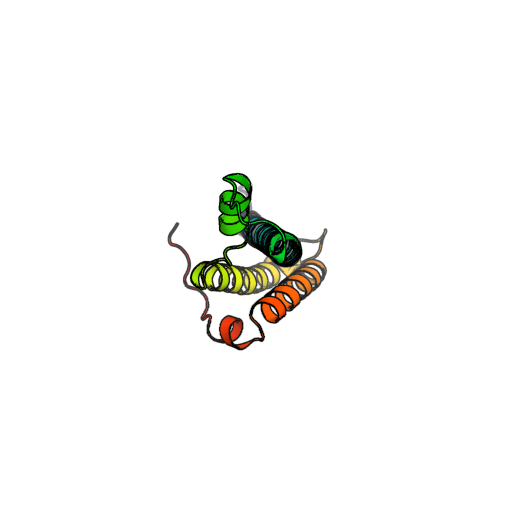 . ALA A 1 89 ? 10.067 -5.919 -12.974 1.00 95.44 89 ALA A C 1
ATOM 716 O O . ALA A 1 89 ? 11.049 -6.381 -13.556 1.00 95.44 89 ALA A O 1
ATOM 717 N N . ARG A 1 90 ? 9.403 -4.853 -13.439 1.00 94.00 90 ARG A N 1
ATOM 718 C CA . ARG A 1 90 ? 9.754 -4.133 -14.678 1.00 94.00 90 ARG A CA 1
ATOM 719 C C . ARG A 1 90 ? 11.011 -3.275 -14.532 1.00 94.00 90 ARG A C 1
ATOM 721 O O . ARG A 1 90 ? 11.773 -3.146 -15.484 1.00 94.00 90 ARG A O 1
ATOM 728 N N . LEU A 1 91 ? 11.243 -2.729 -13.342 1.00 95.12 91 LEU A N 1
ATOM 729 C CA . LEU A 1 91 ? 12.373 -1.863 -13.011 1.00 95.12 91 LEU A CA 1
ATOM 730 C C . LEU A 1 91 ? 13.625 -2.631 -12.571 1.00 95.12 91 LEU A C 1
ATOM 732 O O . LEU A 1 91 ? 14.638 -1.997 -12.279 1.00 95.12 91 LEU A O 1
ATOM 736 N N . LYS A 1 92 ? 13.601 -3.973 -12.571 1.00 94.62 92 LYS A N 1
ATOM 737 C CA . LYS A 1 92 ? 14.681 -4.825 -12.044 1.00 94.62 92 LYS A CA 1
ATOM 738 C C . LYS A 1 92 ? 16.087 -4.433 -12.512 1.00 94.62 92 LYS A C 1
ATOM 740 O O . LYS A 1 92 ? 17.016 -4.474 -11.715 1.00 94.62 92 LYS A O 1
ATOM 745 N N . SER A 1 93 ? 16.248 -4.060 -13.780 1.00 93.19 93 SER A N 1
ATOM 746 C CA . SER A 1 93 ? 17.536 -3.644 -14.355 1.00 93.19 93 SER A CA 1
ATOM 747 C C . SER A 1 93 ? 17.750 -2.127 -14.400 1.00 93.19 93 SER A C 1
ATOM 749 O O . SER A 1 93 ? 18.817 -1.684 -14.811 1.00 93.19 93 SER A O 1
ATOM 751 N N . ALA A 1 94 ? 16.740 -1.334 -14.038 1.00 92.19 94 ALA A N 1
ATOM 752 C CA . ALA A 1 94 ? 16.762 0.125 -14.111 1.00 92.19 94 ALA A CA 1
ATOM 753 C C . ALA A 1 94 ? 17.073 0.792 -12.760 1.00 92.19 94 ALA A C 1
ATOM 755 O O . ALA A 1 94 ? 17.550 1.923 -12.746 1.00 92.19 94 ALA A O 1
ATOM 756 N N . ILE A 1 95 ? 16.825 0.106 -11.637 1.00 93.69 95 ILE A N 1
ATOM 757 C CA . ILE A 1 95 ? 17.099 0.615 -10.285 1.00 93.69 95 ILE A CA 1
ATOM 758 C C . ILE A 1 95 ? 18.089 -0.284 -9.542 1.00 93.69 95 ILE A C 1
ATOM 760 O O . ILE A 1 95 ? 17.979 -1.511 -9.576 1.00 93.69 95 ILE A O 1
ATOM 764 N N . THR A 1 96 ? 19.055 0.329 -8.859 1.00 93.88 96 THR A N 1
ATOM 765 C CA . THR A 1 96 ? 20.169 -0.391 -8.215 1.00 93.88 96 THR A CA 1
ATOM 766 C C . THR A 1 96 ? 20.462 0.042 -6.780 1.00 93.88 96 THR A C 1
ATOM 768 O O . THR A 1 96 ? 21.196 -0.663 -6.098 1.00 93.88 96 THR A O 1
ATOM 771 N N . SER A 1 97 ? 19.912 1.162 -6.299 1.00 91.69 97 SER A N 1
ATOM 772 C CA . SER A 1 97 ? 20.183 1.673 -4.949 1.00 91.69 97 SER A CA 1
ATOM 773 C C . SER A 1 97 ? 18.989 2.459 -4.380 1.00 91.69 97 SER A C 1
ATOM 775 O O . SER A 1 97 ? 18.916 3.673 -4.586 1.00 91.69 97 SER A O 1
ATOM 777 N N . PRO A 1 98 ? 18.075 1.808 -3.639 1.00 94.44 98 PRO A N 1
ATOM 778 C CA . PRO A 1 98 ? 18.006 0.362 -3.411 1.00 94.44 98 PRO A CA 1
ATOM 779 C C . PRO A 1 98 ? 17.632 -0.405 -4.689 1.00 94.44 98 PRO A C 1
ATOM 781 O O . PRO A 1 98 ? 16.976 0.118 -5.592 1.00 94.44 98 PRO A O 1
ATOM 784 N N . SER A 1 99 ? 18.066 -1.658 -4.777 1.00 96.62 99 SER A N 1
ATOM 785 C CA . SER A 1 99 ? 17.678 -2.565 -5.856 1.00 96.62 99 SER A CA 1
ATOM 786 C C . SER A 1 99 ? 16.199 -2.957 -5.758 1.00 96.62 99 SER A C 1
ATOM 788 O O . SER A 1 99 ? 15.566 -2.867 -4.701 1.00 96.62 99 SER A O 1
ATOM 790 N N . SER A 1 100 ? 15.638 -3.458 -6.863 1.00 96.44 100 SER A N 1
ATOM 791 C CA . SER A 1 100 ? 14.251 -3.946 -6.864 1.00 96.44 100 SER A CA 1
ATOM 792 C C . SER A 1 100 ? 14.021 -5.072 -5.852 1.00 96.44 100 SER A C 1
ATOM 794 O O . SER A 1 100 ? 12.960 -5.138 -5.241 1.00 96.44 100 SER A O 1
ATOM 796 N N . GLU A 1 101 ? 15.010 -5.943 -5.645 1.00 96.75 101 GLU A N 1
ATOM 797 C CA . GLU A 1 101 ? 14.923 -7.068 -4.706 1.00 96.75 101 GLU A CA 1
ATOM 798 C C . GLU A 1 101 ? 14.883 -6.574 -3.255 1.00 96.75 101 GLU A C 1
ATOM 800 O O . GLU A 1 101 ? 14.017 -6.985 -2.480 1.00 96.75 101 GLU A O 1
ATOM 805 N N . GLU A 1 102 ? 15.738 -5.608 -2.909 1.00 97.44 102 GLU A N 1
ATOM 806 C CA . GLU A 1 102 ? 15.703 -4.945 -1.604 1.00 97.44 102 GLU A CA 1
ATOM 807 C C . GLU A 1 102 ? 14.358 -4.261 -1.360 1.00 97.44 102 GLU A C 1
ATOM 809 O O . GLU A 1 102 ? 13.768 -4.432 -0.293 1.00 97.44 102 GLU A O 1
ATOM 814 N N . LEU A 1 103 ? 13.826 -3.533 -2.343 1.00 98.00 103 LEU A N 1
ATOM 815 C CA . LEU A 1 103 ? 12.520 -2.885 -2.217 1.00 98.00 103 LEU A CA 1
ATOM 816 C C . LEU A 1 103 ? 11.389 -3.902 -2.031 1.00 98.00 103 LEU A C 1
ATOM 818 O O . LEU A 1 103 ? 10.558 -3.712 -1.146 1.00 98.00 103 LEU A O 1
ATOM 822 N N . VAL A 1 104 ? 11.385 -5.019 -2.768 1.00 97.81 104 VAL A N 1
ATOM 823 C CA . VAL A 1 104 ? 10.399 -6.100 -2.577 1.00 97.81 104 VAL A CA 1
ATOM 824 C C . VAL A 1 104 ? 10.383 -6.583 -1.123 1.00 97.81 104 VAL A C 1
ATOM 826 O O . VAL A 1 104 ? 9.304 -6.744 -0.549 1.00 97.81 104 VAL A O 1
ATOM 829 N N . HIS A 1 105 ? 11.548 -6.758 -0.490 1.00 97.06 105 HIS A N 1
ATOM 830 C CA . HIS A 1 105 ? 11.615 -7.152 0.921 1.00 97.06 105 HIS A CA 1
ATOM 831 C C . HIS A 1 105 ? 10.950 -6.135 1.860 1.00 97.06 105 HIS A C 1
ATOM 833 O O . HIS A 1 105 ? 10.268 -6.533 2.807 1.00 97.06 105 HIS A O 1
ATOM 839 N N . HIS A 1 106 ? 11.124 -4.836 1.615 1.00 97.19 106 HIS A N 1
ATOM 840 C CA . HIS A 1 106 ? 10.486 -3.783 2.412 1.00 97.19 106 HIS A CA 1
ATOM 841 C C . HIS A 1 106 ? 8.971 -3.746 2.187 1.00 97.19 106 HIS A C 1
ATOM 843 O O . HIS A 1 106 ? 8.206 -3.717 3.153 1.00 97.19 106 HIS A O 1
ATOM 849 N N . VAL A 1 107 ? 8.537 -3.855 0.931 1.00 97.56 107 VAL A N 1
ATOM 850 C CA . VAL A 1 107 ? 7.118 -3.891 0.559 1.00 97.56 107 VAL A CA 1
ATOM 851 C C . VAL A 1 107 ? 6.410 -5.087 1.208 1.00 97.56 107 VAL A C 1
ATOM 853 O O . VAL A 1 107 ? 5.313 -4.929 1.737 1.00 97.56 107 VAL A O 1
ATOM 856 N N . PHE A 1 108 ? 7.042 -6.266 1.274 1.00 97.56 108 PHE A N 1
ATOM 857 C CA . PHE A 1 108 ? 6.470 -7.422 1.979 1.00 97.56 108 PHE A CA 1
ATOM 858 C C . PHE A 1 108 ? 6.321 -7.210 3.490 1.00 97.56 108 PHE A C 1
ATOM 860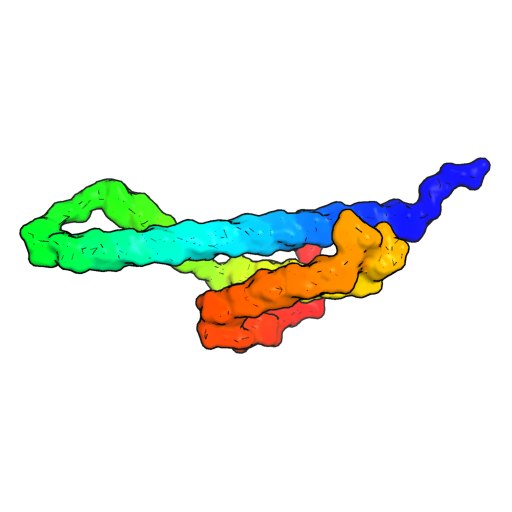 O O . PHE A 1 108 ? 5.331 -7.660 4.065 1.00 97.56 108 PHE A O 1
ATOM 867 N N . LYS A 1 109 ? 7.262 -6.515 4.144 1.00 97.19 109 LYS A N 1
ATOM 868 C CA . LYS A 1 109 ? 7.141 -6.180 5.575 1.00 97.19 109 LYS A CA 1
ATOM 869 C C . LYS A 1 109 ? 5.954 -5.250 5.828 1.00 97.19 109 LYS A C 1
ATOM 871 O O . LYS A 1 109 ? 5.180 -5.487 6.752 1.00 97.19 109 LYS A O 1
ATOM 876 N N . ALA A 1 110 ? 5.797 -4.220 4.998 1.00 97.06 110 ALA A N 1
ATOM 877 C CA . ALA A 1 110 ? 4.662 -3.307 5.081 1.00 97.06 110 ALA A CA 1
ATOM 878 C C . ALA A 1 110 ? 3.328 -4.036 4.819 1.00 97.06 110 ALA A C 1
ATOM 880 O O . ALA A 1 110 ? 2.366 -3.866 5.571 1.00 97.06 110 ALA A O 1
ATOM 881 N N . LEU A 1 111 ? 3.293 -4.930 3.825 1.00 97.25 111 LEU A N 1
ATOM 882 C CA . LEU A 1 111 ? 2.122 -5.754 3.523 1.00 97.25 111 LEU A CA 1
ATOM 883 C C . LEU A 1 111 ? 1.732 -6.679 4.690 1.00 97.25 111 LEU A C 1
ATOM 885 O O . LEU A 1 111 ? 0.550 -6.791 5.008 1.00 97.25 111 LEU A O 1
ATOM 889 N N . ASP A 1 112 ? 2.698 -7.320 5.352 1.00 96.81 112 ASP A N 1
ATOM 890 C CA . ASP A 1 112 ? 2.442 -8.183 6.516 1.00 96.81 112 ASP A CA 1
ATOM 891 C C . ASP A 1 112 ? 1.775 -7.411 7.669 1.00 96.81 112 ASP A C 1
ATOM 893 O O . ASP A 1 112 ? 0.804 -7.883 8.268 1.00 96.81 112 ASP A O 1
ATOM 897 N N . ILE A 1 113 ? 2.226 -6.181 7.936 1.00 95.25 113 ILE A N 1
ATOM 898 C CA . ILE A 1 113 ? 1.602 -5.298 8.936 1.00 95.25 113 ILE A CA 1
ATOM 899 C C . ILE A 1 113 ? 0.151 -4.974 8.546 1.00 95.25 113 ILE A C 1
ATOM 901 O O . ILE A 1 113 ? -0.754 -5.030 9.386 1.00 95.25 113 ILE A O 1
ATOM 905 N N . MET A 1 114 ? -0.097 -4.681 7.271 1.00 95.69 114 MET A N 1
ATOM 906 C CA . MET A 1 114 ? -1.432 -4.366 6.752 1.00 95.69 114 MET A CA 1
ATOM 907 C C . MET A 1 114 ? -2.400 -5.553 6.838 1.00 95.69 114 MET A C 1
ATOM 909 O O . MET A 1 114 ? -3.550 -5.404 7.262 1.00 95.69 114 MET A O 1
ATOM 913 N N . VAL A 1 115 ? -1.930 -6.756 6.512 1.00 95.62 115 VAL A N 1
ATOM 914 C CA . VAL A 1 115 ? -2.707 -7.999 6.643 1.00 95.62 115 VAL A CA 1
ATOM 915 C C . VAL A 1 115 ? -3.050 -8.284 8.108 1.00 95.62 115 VAL A C 1
ATOM 917 O O . VAL A 1 115 ? -4.183 -8.642 8.426 1.00 95.62 115 VAL A O 1
ATOM 920 N N . LYS A 1 116 ? -2.109 -8.069 9.033 1.00 94.06 116 LYS A N 1
ATOM 921 C CA . LYS A 1 116 ? -2.374 -8.207 10.475 1.00 94.06 116 LYS A CA 1
ATOM 922 C C . LYS A 1 116 ? -3.398 -7.187 10.972 1.00 94.06 116 LYS A C 1
ATOM 924 O O . LYS A 1 116 ? -4.270 -7.538 11.762 1.00 94.06 116 LYS A O 1
ATOM 929 N N . THR A 1 117 ? -3.330 -5.953 10.476 1.00 91.94 117 THR A N 1
ATOM 930 C CA . THR A 1 117 ? -4.264 -4.872 10.839 1.00 91.94 117 THR A CA 1
ATOM 931 C C . THR A 1 117 ? -5.697 -5.177 10.397 1.00 91.94 117 THR A C 1
ATOM 933 O O . THR A 1 117 ? -6.648 -4.874 11.112 1.00 91.94 117 THR A O 1
ATOM 936 N N . THR A 1 118 ? -5.859 -5.849 9.258 1.00 93.19 118 THR A N 1
ATOM 937 C CA . THR A 1 118 ? -7.164 -6.254 8.704 1.00 93.19 118 THR A CA 1
ATOM 938 C C . THR A 1 118 ? -7.663 -7.599 9.246 1.00 93.19 118 THR A C 1
ATOM 940 O O . THR A 1 118 ? -8.641 -8.151 8.751 1.00 93.19 118 THR A O 1
ATOM 943 N N . SER A 1 119 ? -7.039 -8.112 10.315 1.00 92.94 119 SER A N 1
ATOM 944 C CA . SER A 1 119 ? -7.374 -9.394 10.957 1.00 92.94 119 SER A CA 1
ATOM 945 C C . SER A 1 119 ? -7.207 -10.624 10.053 1.00 92.94 119 SER A C 1
ATOM 947 O O . SER A 1 119 ? -7.802 -11.670 10.312 1.00 92.94 119 SER A O 1
ATOM 949 N N . GLY A 1 120 ? -6.371 -10.532 9.016 1.00 93.25 120 GLY A N 1
ATOM 950 C CA . GLY A 1 120 ? -6.029 -11.648 8.142 1.00 93.25 120 GLY A CA 1
ATOM 951 C C . GLY A 1 120 ? -6.039 -11.293 6.653 1.00 93.25 120 GLY A C 1
ATOM 952 O O . GLY A 1 120 ? -6.364 -10.177 6.259 1.00 93.25 120 GLY A O 1
ATOM 953 N N . PRO A 1 121 ? -5.679 -12.253 5.785 1.00 94.31 121 PRO A N 1
ATOM 954 C CA . PRO A 1 121 ? -5.446 -11.986 4.367 1.00 94.31 121 PRO A CA 1
ATOM 955 C C . PRO A 1 121 ? -6.728 -11.844 3.540 1.00 94.31 121 PRO A C 1
ATOM 957 O O . PRO A 1 121 ? -6.633 -11.547 2.355 1.00 94.31 121 PRO A O 1
ATOM 960 N N . ALA A 1 122 ? -7.912 -12.072 4.117 1.00 94.62 122 ALA A N 1
ATOM 961 C CA . ALA A 1 122 ? -9.168 -12.153 3.370 1.00 94.62 122 ALA A CA 1
ATOM 962 C C . ALA A 1 122 ? -9.453 -10.885 2.547 1.00 94.62 122 ALA A C 1
ATOM 964 O O . ALA A 1 122 ? -9.770 -10.993 1.364 1.00 94.62 122 ALA A O 1
ATOM 965 N N . LEU A 1 123 ? -9.265 -9.701 3.143 1.00 92.00 123 LEU A N 1
ATOM 966 C CA . LEU A 1 123 ? -9.453 -8.430 2.442 1.00 92.00 123 LEU A CA 1
ATOM 967 C C . LEU A 1 123 ? -8.386 -8.224 1.357 1.00 92.00 123 LEU A C 1
ATOM 969 O O . LEU A 1 123 ? -8.711 -7.950 0.211 1.00 92.00 123 LEU A O 1
ATOM 973 N N . ALA A 1 124 ? -7.108 -8.443 1.674 1.00 91.56 124 ALA A N 1
ATOM 974 C CA . ALA A 1 124 ? -6.026 -8.329 0.691 1.00 91.56 124 ALA A CA 1
ATOM 975 C C . ALA A 1 124 ? -6.206 -9.286 -0.509 1.00 91.56 124 ALA A C 1
ATOM 977 O O . ALA A 1 124 ? -5.846 -8.960 -1.644 1.00 91.56 124 ALA A O 1
ATOM 978 N N . ALA A 1 125 ? -6.758 -10.476 -0.257 1.00 91.00 125 ALA A N 1
ATOM 979 C CA . ALA A 1 125 ? -7.027 -11.495 -1.264 1.00 91.00 125 ALA A CA 1
ATOM 980 C C . ALA A 1 125 ? -8.243 -11.163 -2.142 1.00 91.00 125 ALA A C 1
ATOM 982 O O . ALA A 1 125 ? -8.241 -11.535 -3.315 1.00 91.00 125 ALA A O 1
ATOM 983 N N . SER A 1 126 ? -9.252 -10.461 -1.610 1.00 90.56 126 SER A N 1
ATOM 984 C CA . SER A 1 126 ? -10.435 -10.051 -2.382 1.00 90.56 126 SER A CA 1
ATOM 985 C C . SER A 1 126 ? -10.134 -8.917 -3.364 1.00 90.56 126 SER A C 1
ATOM 987 O O . SER A 1 126 ? -10.791 -8.804 -4.401 1.00 90.56 126 SER A O 1
ATOM 989 N N . VAL A 1 127 ? -9.107 -8.108 -3.086 1.00 89.81 127 VAL A N 1
ATOM 990 C CA . VAL A 1 127 ? -8.661 -7.043 -3.986 1.00 89.81 127 VAL A CA 1
ATOM 991 C C . VAL A 1 127 ? -8.171 -7.643 -5.300 1.00 89.81 127 VAL A C 1
ATOM 993 O O . VAL A 1 127 ? -7.126 -8.282 -5.349 1.00 89.81 127 VAL A O 1
ATOM 996 N N . SER A 1 128 ? -8.874 -7.409 -6.401 1.00 76.88 128 SER A N 1
ATOM 997 C CA . SER A 1 128 ? -8.376 -7.721 -7.749 1.00 76.88 128 SER A CA 1
ATOM 998 C C . SER A 1 128 ? -7.570 -6.537 -8.294 1.00 76.88 128 SER A C 1
ATOM 1000 O O . SER A 1 128 ? -7.873 -5.393 -7.968 1.00 76.88 128 SER A O 1
ATOM 1002 N N . SER A 1 129 ? -6.517 -6.781 -9.083 1.00 64.19 129 SER A N 1
ATOM 1003 C CA . SER A 1 129 ? -5.693 -5.706 -9.659 1.00 64.19 129 SER A CA 1
ATOM 1004 C C . SER A 1 129 ? -5.370 -5.949 -11.142 1.00 64.19 129 SER A C 1
ATOM 1006 O O . SER A 1 129 ? -5.183 -7.115 -11.507 1.00 64.19 129 SER A O 1
ATOM 1008 N N . PRO A 1 130 ? -5.274 -4.880 -11.969 1.00 60.25 130 PRO A N 1
ATOM 1009 C CA . PRO A 1 130 ? -5.422 -3.471 -11.582 1.00 60.25 130 PRO A CA 1
ATOM 1010 C C . PRO A 1 130 ? -6.729 -2.824 -12.068 1.00 60.25 130 PRO A C 1
ATOM 1012 O O . PRO A 1 130 ? -7.031 -2.840 -13.259 1.00 60.25 130 PRO A O 1
ATOM 1015 N N . ALA A 1 131 ? -7.446 -2.152 -1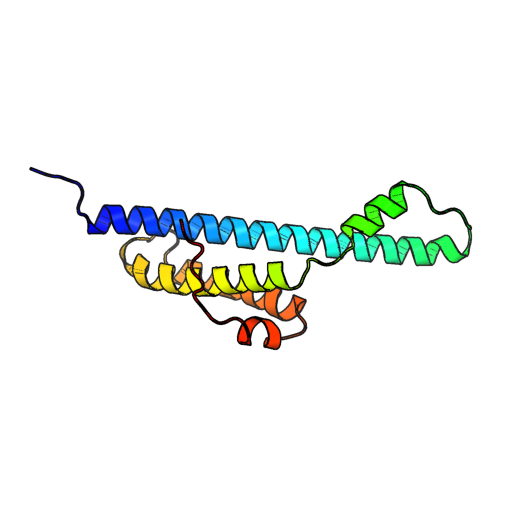1.158 1.00 50.09 131 ALA A N 1
ATOM 1016 C CA . ALA A 1 131 ? -8.217 -0.965 -11.517 1.00 50.09 131 ALA A CA 1
ATOM 1017 C C . ALA A 1 131 ? -7.222 0.203 -11.547 1.00 50.09 131 ALA A C 1
ATOM 1019 O O . ALA A 1 131 ? -6.862 0.772 -10.521 1.00 50.09 131 ALA A O 1
ATOM 1020 N N . MET A 1 132 ? -6.677 0.477 -12.729 1.00 49.72 132 MET A N 1
ATOM 1021 C CA . MET A 1 132 ? -5.852 1.659 -12.961 1.00 49.72 132 MET A CA 1
ATOM 1022 C C . MET A 1 132 ? -6.755 2.883 -12.789 1.00 49.72 132 MET A C 1
ATOM 1024 O O . MET A 1 132 ? -7.744 3.012 -13.510 1.00 49.72 132 MET A O 1
ATOM 1028 N N . THR A 1 133 ? -6.441 3.783 -11.861 1.00 47.84 133 THR A N 1
ATOM 1029 C CA . THR A 1 133 ? -7.013 5.133 -11.890 1.00 47.84 133 THR A CA 1
ATOM 1030 C C . THR A 1 133 ? -6.686 5.738 -13.255 1.00 47.84 133 THR A C 1
ATOM 1032 O O . THR A 1 133 ? -5.509 5.808 -13.625 1.00 47.84 133 THR A O 1
ATOM 1035 N N . ASN A 1 134 ? -7.711 6.116 -14.024 1.00 42.31 134 ASN A N 1
ATOM 1036 C CA . ASN A 1 134 ? -7.506 6.897 -15.240 1.00 42.31 134 ASN A CA 1
ATOM 1037 C C . ASN A 1 134 ? -6.734 8.170 -14.871 1.00 42.31 134 ASN A C 1
ATOM 1039 O O . ASN A 1 134 ? -7.033 8.802 -13.858 1.00 42.31 134 ASN A O 1
ATOM 1043 N N . SER A 1 135 ? -5.702 8.452 -15.668 1.00 37.25 135 SER A N 1
ATOM 1044 C CA . SER A 1 135 ? -4.838 9.633 -15.561 1.00 37.25 135 SER A CA 1
ATOM 1045 C C . SER A 1 135 ? -5.606 10.944 -15.659 1.00 37.25 135 SER A C 1
ATOM 1047 O O . SER A 1 135 ? -6.652 10.958 -16.348 1.00 37.25 135 SER A O 1
#

pLDDT: mean 87.62, std 13.91, range [37.25, 98.38]

Secondary structure (DSSP, 8-state):
--PPPHHHHHHHHHHHHHHHHHHHHHHHHHHHHHHHHHHHHHHHHHHHHTT-----HHHHHHHHHTSPPPHHHHHHHHHHHHHHHHHHHHTTTT-BTTBHHHHHHHHHHHHHHHHHHTTSTHHHHH--S--PPP-